Protein AF-A0A2E5D4Y1-F1 (afdb_monomer)

Solvent-accessible surface area (backbone atoms only — not comparable to full-atom values): 7113 Å² total; per-residue (Å²): 136,85,81,78,80,79,83,70,79,59,63,69,58,52,53,52,51,52,53,52,52,51,51,51,52,53,52,48,54,54,52,58,61,66,63,60,63,89,56,76,86,62,50,69,57,60,61,70,43,56,79,75,44,53,74,81,58,60,98,65,74,61,33,66,58,29,33,25,77,43,78,47,80,50,99,93,42,46,30,38,32,23,44,27,79,39,96,87,74,49,72,42,84,45,81,43,78,49,54,77,91,59,61,80,56,91,82,56,73,78,40,74,49,96

Secondary structure (DSSP, 8-state):
----------HHHHHHHHHHHHHHHHHHHHHHHHTS-----SEEP-HHHHHH-TTTTTT--EE--EEEEEEEEETTEEEEEEEEE-TTS-EEEEEEEPPTTTTTS---TT-EE-

Structure (mmCIF, N/CA/C/O backbone):
data_AF-A0A2E5D4Y1-F1
#
_entry.id   AF-A0A2E5D4Y1-F1
#
loop_
_atom_site.group_PDB
_atom_site.id
_atom_site.type_symbol
_atom_site.label_atom_id
_atom_site.label_alt_id
_atom_site.label_comp_id
_atom_site.label_asym_id
_atom_site.label_entity_id
_atom_site.label_seq_id
_atom_site.pdbx_PDB_ins_code
_atom_site.Cartn_x
_atom_site.Cartn_y
_atom_site.Cartn_z
_atom_site.occupancy
_atom_site.B_iso_or_equiv
_atom_site.auth_seq_id
_atom_site.auth_comp_id
_atom_site.auth_asym_id
_atom_site.auth_atom_id
_atom_site.pdbx_PDB_model_num
ATOM 1 N N . MET A 1 1 ? 53.769 22.326 -41.895 1.00 47.44 1 MET A N 1
ATOM 2 C CA . MET A 1 1 ? 52.653 23.118 -41.327 1.00 47.44 1 MET A CA 1
ATOM 3 C C . MET A 1 1 ? 51.434 22.214 -41.185 1.00 47.44 1 MET A C 1
ATOM 5 O O . MET A 1 1 ? 50.731 21.991 -42.160 1.00 47.44 1 MET A O 1
ATOM 9 N N . GLY A 1 2 ? 51.232 21.612 -40.010 1.00 50.62 2 GLY A N 1
ATOM 10 C CA . GLY A 1 2 ? 50.077 20.748 -39.753 1.00 50.62 2 GLY A CA 1
ATOM 11 C C . GLY A 1 2 ? 48.866 21.587 -39.361 1.00 50.62 2 GLY A C 1
ATOM 12 O O . GLY A 1 2 ? 48.830 22.139 -38.265 1.00 50.62 2 GLY A O 1
ATOM 13 N N . ARG A 1 3 ? 47.887 21.713 -40.259 1.00 54.50 3 ARG A N 1
ATOM 14 C CA . ARG A 1 3 ? 46.583 22.305 -39.941 1.00 54.50 3 ARG A CA 1
ATOM 15 C C . ARG A 1 3 ? 45.816 21.315 -39.061 1.00 54.50 3 ARG A C 1
ATOM 17 O O . ARG A 1 3 ? 45.436 20.250 -39.535 1.00 54.50 3 ARG A O 1
ATOM 24 N N . ARG A 1 4 ? 45.611 21.641 -37.780 1.00 58.84 4 ARG A N 1
ATOM 25 C CA . ARG A 1 4 ? 44.690 20.892 -36.913 1.00 58.84 4 ARG A CA 1
ATOM 26 C C . ARG A 1 4 ? 43.272 21.120 -37.433 1.00 58.84 4 ARG A C 1
ATOM 28 O O . ARG A 1 4 ? 42.788 22.247 -37.404 1.00 58.84 4 ARG A O 1
ATOM 35 N N . ALA A 1 5 ? 42.626 20.067 -37.920 1.00 57.16 5 ALA A N 1
ATOM 36 C CA . ALA A 1 5 ? 41.192 20.082 -38.162 1.00 57.16 5 ALA A CA 1
ATOM 37 C C . ALA A 1 5 ? 40.494 20.150 -36.798 1.00 57.16 5 ALA A C 1
ATOM 39 O O . ALA A 1 5 ? 40.506 19.181 -36.042 1.00 57.16 5 ALA A O 1
ATOM 40 N N . SER A 1 6 ? 39.933 21.304 -36.443 1.00 58.31 6 SER A N 1
ATOM 41 C CA . SER A 1 6 ? 38.996 21.389 -35.328 1.00 58.31 6 SER A CA 1
ATOM 42 C C . SER A 1 6 ? 37.669 20.794 -35.794 1.00 58.31 6 SER A C 1
ATOM 44 O O . SER A 1 6 ? 36.870 21.467 -36.445 1.00 58.31 6 SER A O 1
ATOM 46 N N . SER A 1 7 ? 37.436 19.519 -35.500 1.00 60.38 7 SER A N 1
ATOM 47 C CA . SER A 1 7 ? 36.110 18.912 -35.580 1.00 60.38 7 SER A CA 1
ATOM 48 C C . SER A 1 7 ? 35.248 19.490 -34.455 1.00 60.38 7 SER A C 1
ATOM 50 O O . SER A 1 7 ? 35.206 18.955 -33.349 1.00 60.38 7 SER A O 1
ATOM 52 N N . GLY A 1 8 ? 34.631 20.645 -34.712 1.00 63.25 8 GLY A N 1
ATOM 53 C CA . GLY A 1 8 ? 33.660 21.253 -33.811 1.00 63.25 8 GLY A CA 1
ATOM 54 C C . GLY A 1 8 ? 32.407 20.387 -33.744 1.00 63.25 8 GLY A C 1
ATOM 55 O O . GLY A 1 8 ? 31.866 19.982 -34.772 1.00 63.25 8 GLY A O 1
ATOM 56 N N . LEU A 1 9 ? 31.971 20.074 -32.528 1.00 65.25 9 LEU A N 1
ATOM 57 C CA . LEU A 1 9 ? 30.750 19.325 -32.266 1.00 65.25 9 LEU A CA 1
ATOM 58 C C . LEU A 1 9 ? 29.566 20.046 -32.937 1.00 65.25 9 LEU A C 1
ATOM 60 O O . LEU A 1 9 ? 29.354 21.236 -32.706 1.00 65.25 9 LEU A O 1
ATOM 64 N N . ASN A 1 10 ? 28.829 19.351 -33.808 1.00 76.56 10 ASN A N 1
ATOM 65 C CA . ASN A 1 10 ? 27.747 19.955 -34.584 1.00 76.56 10 ASN A CA 1
ATOM 66 C C . ASN A 1 10 ? 26.584 20.329 -33.648 1.00 76.56 10 ASN A C 1
ATOM 68 O O . ASN A 1 10 ? 25.802 19.471 -33.237 1.00 76.56 10 ASN A O 1
ATOM 72 N N . ALA A 1 11 ? 26.487 21.614 -33.303 1.00 74.81 11 ALA A N 1
ATOM 73 C CA . ALA A 1 11 ? 25.480 22.142 -32.384 1.00 74.81 11 ALA A CA 1
ATOM 74 C C . ALA A 1 11 ? 24.045 21.817 -32.832 1.00 74.81 11 ALA A C 1
ATOM 76 O O . ALA A 1 11 ? 23.192 21.514 -32.002 1.00 74.81 11 ALA A O 1
ATOM 77 N N . THR A 1 12 ? 23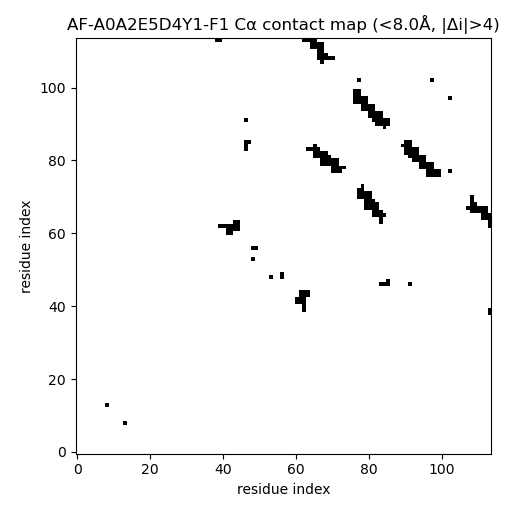.783 21.794 -34.141 1.00 81.25 12 THR A N 1
ATOM 78 C CA . THR A 1 12 ? 22.477 21.418 -34.698 1.00 81.25 12 THR A CA 1
ATOM 79 C C . THR A 1 12 ? 22.150 19.950 -34.427 1.00 81.25 12 THR A C 1
ATOM 81 O O . THR A 1 12 ? 21.015 19.627 -34.084 1.00 81.25 12 THR A O 1
ATOM 84 N N . ALA A 1 13 ? 23.146 19.063 -34.514 1.00 80.38 13 ALA A N 1
ATOM 85 C CA . ALA A 1 13 ? 22.967 17.649 -34.191 1.00 80.38 13 ALA A CA 1
ATOM 86 C C . ALA A 1 13 ? 22.686 17.443 -32.694 1.00 80.38 13 ALA A C 1
ATOM 88 O O . ALA A 1 13 ? 21.800 16.671 -32.339 1.00 80.38 13 ALA A O 1
ATOM 89 N N . LEU A 1 14 ? 23.377 18.178 -31.816 1.00 81.81 14 LEU A N 1
ATOM 90 C CA . LEU A 1 14 ? 23.121 18.140 -30.372 1.00 81.81 14 LEU A CA 1
ATOM 91 C C . LEU A 1 14 ? 21.703 18.593 -30.015 1.00 81.81 14 LEU A C 1
ATOM 93 O O . LEU A 1 14 ? 21.029 17.926 -29.234 1.00 81.81 14 LEU A O 1
ATOM 97 N N . ILE A 1 15 ? 21.244 19.7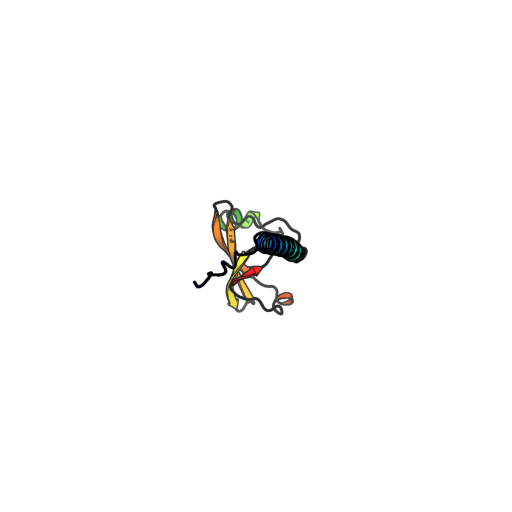01 -30.600 1.00 83.44 15 ILE A N 1
ATOM 98 C CA . ILE A 1 15 ? 19.889 20.219 -30.373 1.00 83.44 15 ILE A CA 1
ATOM 99 C C . ILE A 1 15 ? 18.846 19.213 -30.873 1.00 83.44 15 ILE A C 1
ATOM 101 O O . ILE A 1 15 ? 17.868 18.947 -30.175 1.00 83.44 15 ILE A O 1
ATOM 105 N N . GLY A 1 16 ? 19.080 18.603 -32.040 1.00 86.12 16 GLY A N 1
ATOM 106 C CA . GLY A 1 16 ? 18.212 17.558 -32.581 1.00 86.12 16 GLY A CA 1
ATOM 107 C C . GLY A 1 16 ? 18.098 16.348 -31.650 1.00 86.12 16 GLY A C 1
ATOM 108 O O . GLY A 1 16 ? 16.992 15.901 -31.354 1.00 86.12 16 GLY A O 1
ATOM 109 N N . ILE A 1 17 ? 19.224 15.858 -31.124 1.00 87.38 17 ILE A N 1
ATOM 110 C CA . ILE A 1 17 ? 19.245 14.735 -30.175 1.00 87.38 17 ILE A CA 1
ATOM 111 C C . ILE A 1 17 ? 18.510 15.104 -28.880 1.00 87.38 17 ILE A C 1
ATOM 113 O O . ILE A 1 17 ? 17.676 14.332 -28.410 1.00 87.38 17 ILE A O 1
ATOM 117 N N . ALA A 1 18 ? 18.765 16.291 -28.324 1.00 87.25 18 ALA A N 1
ATOM 118 C CA . ALA A 1 18 ? 18.123 16.743 -27.091 1.00 87.25 18 ALA A CA 1
ATOM 119 C C . ALA A 1 18 ? 16.594 16.839 -27.229 1.00 87.25 18 ALA A C 1
ATOM 121 O O . ALA A 1 18 ? 15.863 16.402 -26.338 1.00 87.25 18 ALA A O 1
ATOM 122 N N . ALA A 1 19 ? 16.103 17.351 -28.361 1.00 91.19 19 ALA A N 1
ATOM 123 C CA . ALA A 1 19 ? 14.672 17.436 -28.637 1.00 91.19 19 ALA A CA 1
ATOM 124 C C . ALA A 1 19 ? 14.016 16.046 -28.706 1.00 91.19 19 ALA A C 1
ATOM 126 O O . ALA A 1 19 ? 12.962 15.833 -28.109 1.00 91.19 19 ALA A O 1
ATOM 127 N N . VAL A 1 20 ? 14.658 15.080 -29.371 1.00 93.00 20 VAL A N 1
ATOM 128 C CA . VAL A 1 20 ? 14.153 13.699 -29.461 1.00 93.00 20 VAL A CA 1
ATOM 129 C C . VAL A 1 20 ? 14.109 13.033 -28.084 1.00 93.00 20 VAL A C 1
ATOM 131 O O . VAL A 1 20 ? 13.108 12.404 -27.741 1.00 93.00 20 VAL A O 1
ATOM 134 N N . VAL A 1 21 ? 15.151 13.208 -27.267 1.00 92.06 21 VAL A N 1
ATOM 135 C CA . VAL A 1 21 ? 15.196 12.663 -25.901 1.00 92.06 21 VAL A CA 1
ATOM 136 C C . VAL A 1 21 ? 14.066 13.234 -25.043 1.00 92.06 21 VAL A C 1
ATOM 138 O O . VAL A 1 21 ? 13.378 12.476 -24.362 1.00 92.06 21 VAL A O 1
ATOM 141 N N . LEU A 1 22 ? 13.811 14.544 -25.111 1.00 91.81 22 LEU A N 1
ATOM 142 C CA . LEU A 1 22 ? 12.713 15.171 -24.370 1.00 91.81 22 LEU A CA 1
ATOM 143 C C . LEU A 1 22 ? 11.342 14.626 -24.781 1.00 91.81 22 LEU A C 1
ATOM 145 O O . LEU A 1 22 ? 10.514 14.343 -23.916 1.00 91.81 22 LEU A O 1
ATOM 149 N N . VAL A 1 23 ? 11.113 14.430 -26.082 1.00 92.31 23 VAL A N 1
ATOM 150 C CA . VAL A 1 23 ? 9.862 13.844 -26.584 1.00 92.31 23 VAL A CA 1
ATOM 151 C C . VAL A 1 23 ? 9.697 12.406 -26.095 1.00 92.31 23 VAL A C 1
ATOM 153 O O . VAL A 1 23 ? 8.610 12.042 -25.655 1.00 92.31 23 VAL A O 1
ATOM 156 N N . LEU A 1 24 ? 10.763 11.600 -26.104 1.00 91.31 24 LEU A N 1
ATOM 157 C CA . LEU A 1 24 ? 10.722 10.227 -25.594 1.00 91.31 24 LEU A CA 1
ATOM 158 C C . LEU A 1 24 ? 10.438 10.174 -24.088 1.00 91.31 24 LEU A C 1
ATOM 160 O O . LEU A 1 24 ? 9.640 9.345 -23.656 1.00 91.31 24 LEU A O 1
ATOM 164 N N . ILE A 1 25 ? 11.023 11.074 -23.293 1.00 89.25 25 ILE A N 1
ATOM 165 C CA . ILE A 1 25 ? 10.749 11.167 -21.850 1.00 89.25 25 ILE A CA 1
ATOM 166 C C . ILE A 1 25 ? 9.293 11.584 -21.607 1.00 89.25 25 ILE A C 1
ATOM 168 O O . ILE A 1 25 ? 8.600 10.974 -20.791 1.00 89.25 25 ILE A O 1
ATOM 172 N N . ALA A 1 26 ? 8.793 12.594 -22.321 1.00 87.75 26 ALA A N 1
ATOM 173 C CA . ALA A 1 26 ? 7.411 13.054 -22.183 1.00 87.75 26 ALA A CA 1
ATOM 174 C C . ALA A 1 26 ? 6.399 11.974 -22.609 1.00 87.75 26 ALA A C 1
ATOM 176 O O . ALA A 1 26 ? 5.438 11.699 -21.894 1.00 87.75 26 ALA A O 1
ATOM 177 N N . ALA A 1 27 ? 6.639 11.308 -23.740 1.00 84.19 27 ALA A N 1
ATOM 178 C CA . ALA A 1 27 ? 5.796 10.213 -24.210 1.00 84.19 27 ALA A CA 1
ATOM 179 C C . ALA A 1 27 ? 5.849 9.006 -23.260 1.00 84.19 27 ALA A C 1
ATOM 181 O O . ALA A 1 27 ? 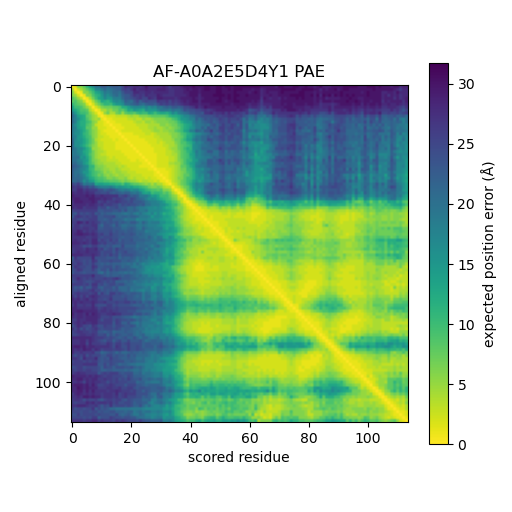4.807 8.452 -22.911 1.00 84.19 27 ALA A O 1
ATOM 182 N N . GLY A 1 28 ? 7.042 8.635 -22.788 1.00 80.75 28 GLY A N 1
ATOM 183 C CA . GLY A 1 28 ? 7.234 7.548 -21.831 1.00 80.75 28 GLY A CA 1
ATOM 184 C C . GLY A 1 28 ? 6.537 7.817 -20.498 1.00 80.75 28 GLY A C 1
ATOM 185 O O . GLY A 1 28 ? 5.819 6.959 -19.996 1.00 80.75 28 GLY A O 1
ATOM 186 N N . THR A 1 29 ? 6.664 9.027 -19.949 1.00 78.75 29 THR A N 1
ATOM 187 C CA . THR A 1 29 ? 5.989 9.408 -18.695 1.00 78.75 29 THR A CA 1
ATOM 188 C C . THR A 1 29 ? 4.467 9.438 -18.828 1.00 78.75 29 THR A C 1
ATOM 190 O O . THR A 1 29 ? 3.773 8.989 -17.916 1.00 78.75 29 THR A O 1
ATOM 193 N N . LEU A 1 30 ? 3.927 9.907 -19.958 1.00 77.19 30 LEU A N 1
ATOM 194 C CA . LEU A 1 30 ? 2.486 9.867 -20.228 1.00 77.19 30 LEU A CA 1
ATOM 195 C C . LEU A 1 30 ? 1.960 8.433 -20.364 1.00 77.19 30 LEU A C 1
ATOM 197 O O . LEU A 1 30 ? 0.907 8.118 -19.811 1.00 77.19 30 LEU A O 1
ATOM 201 N N . LEU A 1 31 ? 2.697 7.554 -21.048 1.00 76.31 31 LEU A N 1
ATOM 202 C CA . LEU A 1 31 ? 2.337 6.139 -21.178 1.00 76.31 31 LEU A CA 1
ATOM 203 C C . LEU A 1 31 ? 2.399 5.402 -19.834 1.00 76.31 31 LEU A C 1
ATOM 205 O O . LEU A 1 31 ? 1.462 4.681 -19.501 1.00 76.31 31 LEU A O 1
ATOM 209 N N . LEU A 1 32 ? 3.438 5.636 -19.027 1.00 71.19 32 LEU A N 1
ATOM 210 C CA . LEU A 1 32 ? 3.573 5.043 -17.691 1.00 71.19 32 LEU A CA 1
ATOM 211 C C . LEU A 1 32 ? 2.459 5.499 -16.739 1.00 71.19 32 LEU A C 1
ATOM 213 O O . LEU A 1 32 ? 1.935 4.691 -15.980 1.00 71.19 32 LEU A O 1
ATOM 217 N N . LYS A 1 33 ? 2.036 6.768 -16.811 1.00 62.06 33 LYS A N 1
ATOM 218 C CA . LYS A 1 33 ? 0.888 7.263 -16.031 1.00 62.06 33 LYS A CA 1
ATOM 219 C C . LYS A 1 33 ? -0.433 6.615 -16.447 1.00 62.06 33 LYS A C 1
ATOM 221 O O . LYS A 1 33 ? -1.283 6.393 -15.593 1.00 62.06 33 LYS A O 1
ATOM 226 N N . LYS A 1 34 ? -0.599 6.298 -17.734 1.00 57.50 34 LYS A N 1
ATOM 227 C CA . LYS A 1 34 ? -1.807 5.655 -18.274 1.00 57.50 34 LYS A CA 1
ATOM 228 C C . LYS A 1 34 ? -1.915 4.168 -17.902 1.00 57.50 34 LYS A C 1
ATOM 230 O O . LYS A 1 34 ? -2.999 3.608 -17.981 1.00 57.50 34 LYS A O 1
ATOM 235 N N . GLY A 1 35 ? -0.802 3.546 -17.504 1.00 48.06 35 GLY A N 1
ATOM 236 C CA . GLY A 1 35 ? -0.735 2.160 -17.035 1.00 48.06 35 GLY A CA 1
ATOM 237 C C . GLY A 1 35 ? -1.111 1.957 -15.564 1.00 48.06 35 GLY A C 1
ATOM 238 O O . GLY A 1 35 ? -1.151 0.810 -15.127 1.00 48.06 35 GLY A O 1
ATOM 239 N N . LYS A 1 36 ? -1.405 3.023 -14.799 1.00 51.97 36 LYS A N 1
ATOM 240 C CA . LYS A 1 36 ? -2.100 2.867 -13.517 1.00 51.97 36 LYS A CA 1
ATOM 241 C C . LYS A 1 36 ? -3.509 2.369 -13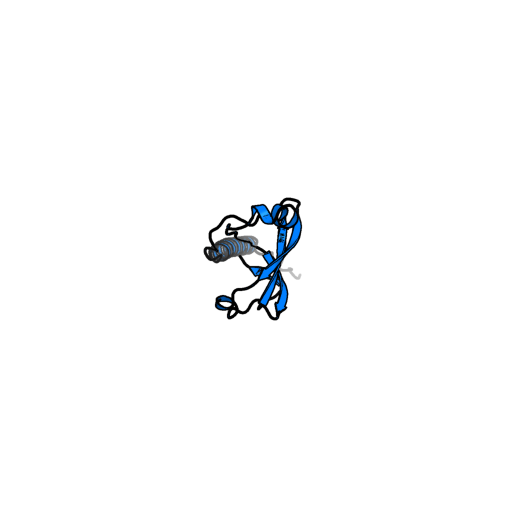.839 1.00 51.97 36 LYS A C 1
ATOM 243 O O . LYS A 1 36 ? -4.352 3.150 -14.273 1.00 51.97 36 LYS A O 1
ATOM 248 N N . THR A 1 37 ? -3.711 1.058 -13.721 1.00 53.44 37 THR A N 1
ATOM 249 C CA . THR A 1 37 ? -5.024 0.411 -13.776 1.00 53.44 37 THR A CA 1
ATOM 250 C C . THR A 1 37 ? -5.995 1.204 -12.916 1.00 53.44 37 THR A C 1
ATOM 252 O O . THR A 1 37 ? -5.595 1.671 -11.849 1.00 53.44 37 THR A O 1
ATOM 255 N N . GLU A 1 38 ? -7.232 1.388 -13.385 1.00 53.88 38 GLU A N 1
ATOM 256 C CA . GLU A 1 38 ? -8.326 1.913 -12.564 1.00 53.88 38 GLU A CA 1
ATOM 257 C C . GLU A 1 38 ? -8.341 1.104 -11.260 1.00 53.88 38 GLU A C 1
ATOM 259 O O . GLU A 1 38 ? -8.689 -0.075 -11.258 1.00 53.88 38 GLU A O 1
ATOM 264 N N . GLY A 1 39 ? -7.786 1.690 -10.196 1.00 57.56 39 GLY A N 1
ATOM 265 C CA . GLY A 1 39 ? -7.612 1.019 -8.916 1.00 57.56 39 GLY A CA 1
ATOM 266 C C . GLY A 1 39 ? -8.964 0.759 -8.271 1.00 57.56 39 GLY A C 1
ATOM 267 O O . GLY A 1 39 ? -10.002 1.217 -8.758 1.00 57.56 39 GLY A O 1
ATOM 268 N N . PHE A 1 40 ? -8.958 0.047 -7.148 1.00 65.31 40 PHE A N 1
ATOM 269 C CA . PHE A 1 40 ? -10.157 -0.096 -6.333 1.00 65.31 40 PHE A CA 1
ATOM 270 C C . PHE A 1 40 ? -10.765 1.290 -6.062 1.00 65.31 40 PHE A C 1
ATOM 272 O O . PHE A 1 40 ? -10.084 2.219 -5.626 1.00 65.31 40 PHE A O 1
ATOM 279 N N . THR A 1 41 ? -12.048 1.461 -6.378 1.00 70.31 41 THR A N 1
ATOM 280 C CA . THR A 1 41 ? -12.763 2.720 -6.153 1.00 70.31 41 THR A CA 1
ATOM 281 C C . THR A 1 41 ? -13.329 2.726 -4.739 1.00 70.31 41 THR A C 1
ATOM 283 O O . THR A 1 41 ? -14.129 1.856 -4.404 1.00 70.31 41 THR A O 1
ATOM 286 N N . GLY A 1 42 ? -12.954 3.704 -3.914 1.00 77.62 42 GLY A N 1
ATOM 287 C CA . GLY A 1 42 ? -13.437 3.813 -2.536 1.00 77.62 42 GLY A CA 1
ATOM 288 C C . GLY A 1 42 ? -12.876 5.029 -1.803 1.00 77.62 42 GLY A C 1
ATOM 289 O O . GLY A 1 42 ? -12.055 5.772 -2.346 1.00 77.62 42 GLY A O 1
ATOM 290 N N . GLN A 1 43 ? -13.353 5.257 -0.577 1.00 87.31 43 GLN A N 1
ATOM 291 C CA . GLN A 1 43 ? -12.832 6.322 0.278 1.00 87.31 43 GLN A CA 1
ATOM 292 C C . GLN A 1 43 ? -11.427 5.935 0.772 1.00 87.31 43 GLN A C 1
ATOM 294 O O . GLN A 1 43 ? -11.267 4.825 1.274 1.00 87.31 43 GLN A O 1
ATOM 299 N N . PRO A 1 44 ? -10.416 6.819 0.695 1.00 87.38 44 PRO A N 1
ATOM 300 C CA . PRO A 1 44 ? -9.098 6.526 1.248 1.00 87.38 44 PRO A CA 1
ATOM 301 C C . PRO A 1 44 ? -9.172 6.228 2.747 1.00 87.38 44 PRO A C 1
ATOM 303 O O . PRO A 1 44 ? -9.916 6.893 3.473 1.00 87.38 44 PRO A O 1
ATOM 306 N N . LEU A 1 45 ? -8.387 5.257 3.210 1.00 88.44 45 LEU A N 1
ATOM 307 C CA . LEU A 1 45 ? -8.292 4.890 4.618 1.00 88.44 45 LEU A CA 1
ATOM 308 C C . LEU A 1 45 ? -7.803 6.093 5.447 1.00 88.44 45 LEU A C 1
ATOM 310 O O . LEU A 1 45 ? -6.685 6.565 5.227 1.00 88.44 45 LEU A O 1
ATOM 314 N N . PRO A 1 46 ? -8.585 6.591 6.423 1.00 89.19 46 PRO A N 1
ATOM 315 C CA . PRO A 1 46 ? -8.106 7.600 7.357 1.00 89.19 46 PRO A CA 1
ATOM 316 C C . PRO A 1 46 ? -7.154 6.940 8.366 1.00 89.19 46 PRO A C 1
ATOM 318 O O . PRO A 1 46 ? -7.565 6.457 9.422 1.00 89.19 46 PRO A O 1
ATOM 321 N N . VAL A 1 47 ? -5.865 6.897 8.020 1.00 88.62 47 VAL A N 1
ATOM 322 C CA . VAL A 1 47 ? -4.812 6.240 8.816 1.00 88.62 47 VAL A CA 1
ATOM 323 C C . VAL A 1 47 ? -4.789 6.763 10.256 1.00 88.62 47 VAL A C 1
ATOM 325 O O . VAL A 1 47 ? -4.790 5.975 11.196 1.00 88.62 47 VAL A O 1
ATOM 328 N N . GLU A 1 48 ? -4.901 8.080 10.440 1.00 85.75 48 GLU A N 1
ATOM 329 C CA . GLU A 1 48 ? -4.974 8.727 11.760 1.00 85.75 48 GLU A CA 1
ATOM 330 C C . GLU A 1 48 ? -6.125 8.182 12.626 1.00 85.75 48 GLU A C 1
ATOM 332 O O . GLU A 1 48 ? -5.962 7.928 13.821 1.00 85.75 48 GLU A O 1
ATOM 337 N N . GLU A 1 49 ? -7.306 7.974 12.039 1.00 85.88 49 GLU A N 1
ATOM 338 C CA . GLU A 1 49 ? -8.461 7.452 12.776 1.00 85.88 49 GLU A CA 1
ATOM 339 C C . GLU A 1 49 ? -8.334 5.958 13.074 1.00 85.88 49 GLU A C 1
ATOM 341 O O . GLU A 1 49 ? -8.921 5.481 14.045 1.00 85.88 49 GLU A O 1
ATOM 346 N N . THR A 1 50 ? -7.517 5.231 12.307 1.00 85.06 50 THR A N 1
ATOM 347 C CA . THR A 1 50 ? -7.284 3.794 12.520 1.00 85.06 50 THR A CA 1
ATOM 348 C C . THR A 1 50 ? -6.670 3.544 13.892 1.00 85.06 50 THR A C 1
ATOM 350 O O . THR A 1 50 ? -7.063 2.604 14.583 1.00 85.06 50 THR A O 1
ATOM 353 N N . PHE A 1 51 ? -5.767 4.424 14.326 1.00 84.06 51 PHE A N 1
ATOM 354 C CA . PHE A 1 51 ? -5.093 4.308 15.619 1.00 84.06 51 PHE A CA 1
ATOM 355 C C . PHE A 1 51 ? -5.815 5.057 16.745 1.00 84.06 51 PHE A C 1
ATOM 357 O O . PHE A 1 51 ? -5.771 4.618 17.893 1.00 84.06 51 PHE A O 1
ATOM 364 N N . ASN A 1 52 ? -6.533 6.139 16.426 1.00 86.69 52 ASN A N 1
ATOM 365 C CA . ASN A 1 52 ? -7.213 6.962 17.429 1.00 86.69 52 ASN A CA 1
ATOM 366 C C . ASN A 1 52 ? -8.649 6.504 17.743 1.00 86.69 52 ASN A C 1
ATOM 368 O O . ASN A 1 52 ? -9.101 6.626 18.881 1.00 86.69 52 ASN A O 1
ATOM 372 N N . ASN A 1 53 ? -9.394 5.993 16.756 1.00 86.94 53 ASN A N 1
ATOM 373 C CA . ASN A 1 53 ? -10.794 5.593 16.914 1.00 86.94 53 ASN A CA 1
ATOM 374 C C . ASN A 1 53 ? -11.245 4.527 15.895 1.00 86.94 53 ASN A C 1
ATOM 376 O O . ASN A 1 53 ? -12.193 4.716 15.128 1.00 86.94 53 ASN A O 1
ATOM 380 N N . ALA A 1 54 ? -10.639 3.340 15.960 1.00 84.38 54 ALA A N 1
ATOM 381 C CA . ALA A 1 54 ? -10.977 2.212 15.086 1.00 84.38 54 ALA A CA 1
ATOM 382 C C . ALA A 1 54 ? -12.465 1.791 15.121 1.00 84.38 54 ALA A C 1
ATOM 384 O O . ALA A 1 54 ? -12.955 1.128 14.206 1.00 84.38 54 ALA A O 1
ATOM 385 N N . THR A 1 55 ? -13.214 2.145 16.174 1.00 87.25 55 THR A N 1
ATOM 386 C CA . THR A 1 55 ? -14.641 1.794 16.277 1.00 87.25 55 THR A CA 1
ATOM 387 C C . THR A 1 55 ? -15.498 2.598 15.301 1.00 87.25 55 THR A C 1
ATOM 389 O O . THR A 1 55 ? -16.440 2.037 14.741 1.00 87.25 55 THR A O 1
ATOM 392 N N . ALA A 1 56 ? -15.160 3.869 15.058 1.00 84.50 56 ALA A N 1
ATOM 393 C CA . ALA A 1 56 ? -15.866 4.725 14.101 1.00 84.50 56 ALA A CA 1
ATOM 394 C C . ALA A 1 56 ? -15.700 4.253 12.646 1.00 84.50 56 ALA A C 1
ATOM 396 O O . ALA A 1 56 ? -16.555 4.515 11.806 1.00 84.50 56 ALA A O 1
ATOM 397 N N . MET A 1 57 ? -14.639 3.494 12.371 1.00 88.19 57 MET A N 1
ATOM 398 C CA . MET A 1 57 ? -14.314 2.976 11.041 1.00 88.19 57 MET A CA 1
ATOM 399 C C . MET A 1 57 ? -15.024 1.660 10.697 1.00 88.19 57 MET A C 1
ATOM 401 O O . MET A 1 57 ? -14.877 1.133 9.595 1.00 88.19 57 MET A O 1
ATOM 405 N N . ARG A 1 58 ? -15.781 1.078 11.634 1.00 86.88 58 ARG A N 1
ATOM 406 C CA . ARG A 1 58 ? -16.462 -0.204 11.416 1.00 86.88 58 ARG A CA 1
ATOM 407 C C . ARG A 1 58 ? -17.564 -0.076 10.367 1.00 86.88 58 ARG A C 1
ATOM 409 O O . ARG A 1 58 ? -18.291 0.908 10.346 1.00 86.88 58 ARG A O 1
ATOM 416 N N . ARG A 1 59 ? -17.769 -1.157 9.603 1.00 87.19 59 ARG A N 1
ATOM 417 C CA . ARG A 1 59 ? -18.814 -1.287 8.563 1.00 87.19 59 ARG A CA 1
ATOM 418 C C . ARG A 1 59 ? -18.664 -0.316 7.385 1.00 87.19 59 ARG A C 1
ATOM 420 O O . ARG A 1 59 ? -19.625 -0.122 6.650 1.00 87.19 59 ARG A O 1
ATOM 427 N N . ASN A 1 60 ? -17.472 0.241 7.205 1.00 88.44 60 ASN A N 1
ATOM 428 C CA . ASN A 1 60 ? -17.103 1.016 6.030 1.00 88.44 60 ASN A CA 1
ATOM 429 C C . ASN A 1 60 ? -16.058 0.248 5.216 1.00 88.44 60 ASN A C 1
ATOM 431 O O . ASN A 1 60 ? -15.357 -0.618 5.746 1.00 88.44 60 ASN A O 1
ATOM 435 N N . GLU A 1 61 ? -15.954 0.591 3.938 1.00 87.38 61 GLU A N 1
ATOM 436 C CA . GLU A 1 61 ? -14.925 0.094 3.031 1.00 87.38 61 GLU A CA 1
ATOM 437 C C . GLU A 1 61 ? -13.979 1.238 2.688 1.00 87.38 61 GLU A C 1
ATOM 439 O O . GLU A 1 61 ? -14.418 2.356 2.403 1.00 87.38 61 GLU A O 1
ATOM 444 N N . TYR A 1 62 ? -12.681 0.950 2.728 1.00 89.12 62 TYR A N 1
ATOM 445 C CA . TYR A 1 62 ? -11.645 1.930 2.450 1.00 89.12 62 TYR A CA 1
ATOM 446 C C . TYR A 1 62 ? -10.629 1.376 1.464 1.00 89.12 62 TYR A C 1
ATOM 448 O O . TYR A 1 62 ? -10.335 0.181 1.460 1.00 89.12 62 TYR A O 1
ATOM 456 N N . THR A 1 63 ? -10.061 2.269 0.666 1.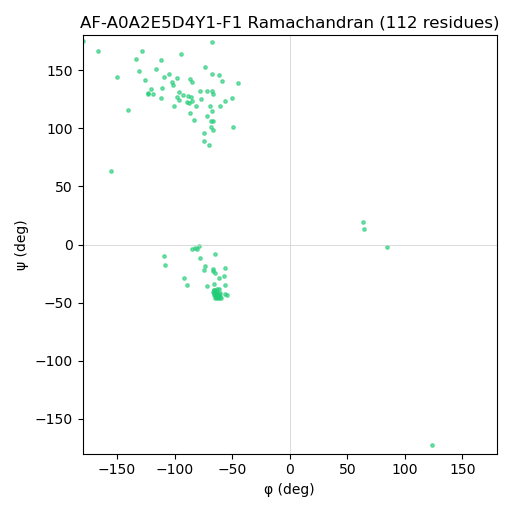00 89.38 63 THR A N 1
ATOM 457 C CA . THR A 1 63 ? -8.919 1.987 -0.200 1.00 89.38 63 THR A CA 1
ATOM 458 C C . THR A 1 63 ? -7.644 2.449 0.483 1.00 89.38 63 THR A C 1
ATOM 460 O O . THR A 1 63 ? -7.619 3.457 1.192 1.00 89.38 63 THR A O 1
ATOM 463 N N . VAL A 1 64 ? -6.570 1.693 0.306 1.00 87.38 64 VAL A N 1
ATOM 464 C CA . VAL A 1 64 ? -5.293 1.976 0.952 1.00 87.38 64 VAL A CA 1
ATOM 465 C C . VAL A 1 64 ? -4.176 1.696 -0.033 1.00 87.38 64 VAL A C 1
ATOM 467 O O . VAL A 1 64 ? -3.973 0.565 -0.458 1.00 87.38 64 VAL A O 1
ATOM 470 N N . GLU A 1 65 ? -3.464 2.758 -0.394 1.00 86.94 65 GLU A N 1
ATOM 471 C CA . GLU A 1 65 ? -2.272 2.681 -1.229 1.00 86.94 65 GLU A CA 1
ATOM 472 C C . GLU A 1 65 ? -1.048 2.711 -0.315 1.00 86.94 65 GLU A C 1
ATOM 474 O O . GLU A 1 65 ? -0.914 3.590 0.539 1.00 86.94 65 GLU A O 1
ATOM 479 N N . GLY A 1 66 ? -0.157 1.737 -0.469 1.00 88.38 66 GLY A N 1
ATOM 480 C CA . GLY A 1 66 ? 1.010 1.622 0.396 1.00 88.38 66 GLY A CA 1
ATOM 481 C C . GLY A 1 66 ? 2.061 0.666 -0.141 1.00 88.38 66 GLY A C 1
ATOM 482 O O . GLY A 1 66 ? 1.821 -0.103 -1.075 1.00 88.38 66 GLY A O 1
ATOM 483 N N . LYS A 1 67 ? 3.254 0.720 0.451 1.00 89.38 67 LYS A N 1
ATOM 484 C CA . LYS A 1 67 ? 4.387 -0.133 0.077 1.00 89.38 67 LYS A CA 1
ATOM 485 C C . LYS A 1 67 ? 4.465 -1.347 0.998 1.00 89.38 67 LYS A C 1
ATOM 487 O O . LYS A 1 67 ? 4.585 -1.183 2.212 1.00 89.38 67 LYS A O 1
ATOM 492 N N . ILE A 1 68 ? 4.452 -2.562 0.445 1.00 89.56 68 ILE A N 1
ATOM 493 C CA . ILE A 1 68 ? 4.634 -3.777 1.254 1.00 89.56 68 ILE A CA 1
ATOM 494 C C . ILE A 1 68 ? 6.074 -3.829 1.760 1.00 89.56 68 ILE A C 1
ATOM 496 O O . ILE A 1 68 ? 7.011 -3.942 0.972 1.00 89.56 68 ILE A O 1
ATOM 500 N N . PHE A 1 69 ? 6.257 -3.827 3.080 1.00 91.75 69 PHE A N 1
ATOM 501 C CA . PHE A 1 69 ? 7.572 -4.047 3.697 1.00 91.75 69 PHE A CA 1
ATOM 502 C C . PHE A 1 69 ? 7.682 -5.418 4.375 1.00 91.75 69 PHE A C 1
ATOM 504 O O . PHE A 1 69 ? 8.783 -5.913 4.632 1.00 91.75 69 PHE A O 1
ATOM 511 N N . ARG A 1 70 ? 6.546 -6.067 4.657 1.00 90.62 70 ARG A N 1
ATOM 512 C CA . ARG A 1 70 ? 6.504 -7.403 5.257 1.00 90.62 70 ARG A CA 1
ATOM 513 C C . ARG A 1 70 ? 5.260 -8.171 4.822 1.00 90.62 70 ARG A C 1
ATOM 515 O O . ARG A 1 70 ? 4.182 -7.604 4.706 1.00 90.62 70 ARG A O 1
ATOM 522 N N . ILE A 1 71 ? 5.427 -9.477 4.642 1.00 89.56 71 ILE A N 1
ATOM 523 C CA . ILE A 1 71 ? 4.348 -10.444 4.419 1.00 89.56 71 ILE A CA 1
ATOM 524 C C . ILE A 1 71 ? 4.412 -11.445 5.571 1.00 89.56 71 ILE A C 1
ATOM 526 O O . ILE A 1 71 ? 5.495 -11.955 5.873 1.00 89.56 71 ILE A O 1
ATOM 530 N N . GLU A 1 72 ? 3.283 -11.700 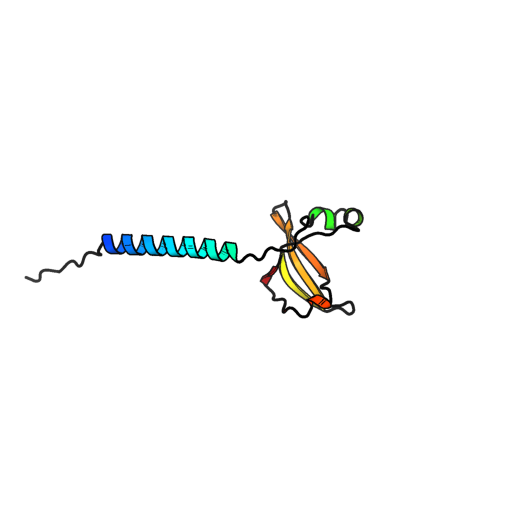6.224 1.00 88.50 72 GLU A N 1
ATOM 531 C CA . GLU A 1 72 ? 3.161 -12.623 7.352 1.00 88.50 72 GLU A CA 1
ATOM 532 C C . GLU A 1 72 ? 2.115 -13.698 7.042 1.00 88.50 72 GLU A C 1
ATOM 534 O O . GLU A 1 72 ? 0.992 -13.392 6.652 1.00 88.50 72 GLU A O 1
ATOM 539 N N . SER A 1 73 ? 2.460 -14.970 7.246 1.00 85.00 73 SER A N 1
ATOM 540 C CA . SER A 1 73 ? 1.477 -16.058 7.298 1.00 85.00 73 SER A CA 1
ATOM 541 C C . SER A 1 73 ? 1.116 -16.339 8.748 1.00 85.00 73 SER A C 1
ATOM 543 O O . SER A 1 73 ? 2.001 -16.481 9.590 1.00 85.00 73 SER A O 1
ATOM 545 N N . ARG A 1 74 ? -0.182 -16.415 9.038 1.00 81.38 74 ARG A N 1
ATOM 546 C CA . ARG A 1 74 ? -0.733 -16.782 10.347 1.00 81.38 74 ARG A CA 1
ATOM 547 C C . ARG A 1 74 ? -1.762 -17.895 10.161 1.00 81.38 74 ARG A C 1
ATOM 549 O O . ARG A 1 74 ? -2.254 -18.094 9.055 1.00 81.38 74 ARG A O 1
ATOM 556 N N . ASP A 1 75 ? -2.163 -18.548 11.248 1.00 81.12 75 ASP A N 1
ATOM 557 C CA . ASP A 1 75 ? -3.203 -19.594 11.211 1.00 81.12 75 ASP A CA 1
ATOM 558 C C . ASP A 1 75 ? -4.527 -19.090 10.616 1.00 81.12 75 ASP A C 1
ATOM 560 O O . ASP A 1 75 ? -5.296 -19.843 10.031 1.00 81.12 75 ASP A O 1
ATOM 564 N N . SER A 1 76 ? -4.789 -17.787 10.739 1.00 79.19 76 SER A N 1
ATOM 565 C CA . SER A 1 76 ? -5.969 -17.139 10.176 1.00 79.19 76 SER A CA 1
ATOM 566 C C . SER A 1 76 ? -5.867 -16.812 8.680 1.00 79.19 76 SER A C 1
ATOM 568 O O . SER A 1 76 ? -6.825 -16.251 8.155 1.00 79.19 76 SER A O 1
ATOM 570 N N . GLY A 1 77 ? -4.725 -17.046 8.027 1.00 82.50 77 GLY A N 1
ATOM 571 C CA . GLY A 1 77 ? -4.453 -16.688 6.630 1.00 82.50 77 GLY A CA 1
ATOM 572 C C . GLY A 1 77 ? -3.211 -15.806 6.445 1.00 82.50 77 GLY A C 1
ATOM 573 O O . GLY A 1 77 ? -2.452 -15.547 7.385 1.00 82.50 77 GLY A O 1
ATOM 574 N N . VAL A 1 78 ? -3.013 -15.320 5.218 1.00 87.69 78 VAL A N 1
ATOM 575 C CA . VAL A 1 78 ? -1.910 -14.415 4.857 1.00 87.69 78 VAL A CA 1
ATOM 576 C C . VAL A 1 78 ? -2.295 -12.969 5.165 1.00 87.69 78 VAL A C 1
ATOM 578 O O . VAL A 1 78 ? -3.425 -12.544 4.937 1.00 87.69 78 VAL A O 1
ATOM 581 N N . GLY A 1 79 ? -1.351 -12.194 5.682 1.00 90.31 79 GLY A N 1
ATOM 582 C CA . GLY A 1 79 ? -1.479 -10.752 5.816 1.00 90.31 79 GLY A CA 1
ATOM 583 C C . GLY A 1 79 ? -0.235 -10.022 5.335 1.00 90.31 79 GLY A C 1
ATOM 584 O O . GLY A 1 79 ? 0.855 -10.591 5.239 1.00 90.31 79 GLY A O 1
ATOM 585 N N . VAL A 1 80 ? -0.406 -8.745 5.031 1.00 91.12 80 VAL A N 1
ATOM 586 C CA . VAL A 1 80 ? 0.658 -7.858 4.565 1.00 91.12 80 VAL A CA 1
ATOM 587 C C . VAL A 1 80 ? 0.734 -6.625 5.446 1.00 91.12 80 VAL A C 1
ATOM 589 O O . VAL A 1 80 ? -0.287 -6.096 5.879 1.00 91.12 80 VAL A O 1
ATOM 592 N N . CYS A 1 81 ? 1.955 -6.173 5.713 1.00 91.19 81 CYS A N 1
ATOM 593 C CA . CYS A 1 81 ? 2.210 -4.901 6.366 1.00 91.19 81 CYS A CA 1
ATOM 594 C C . CY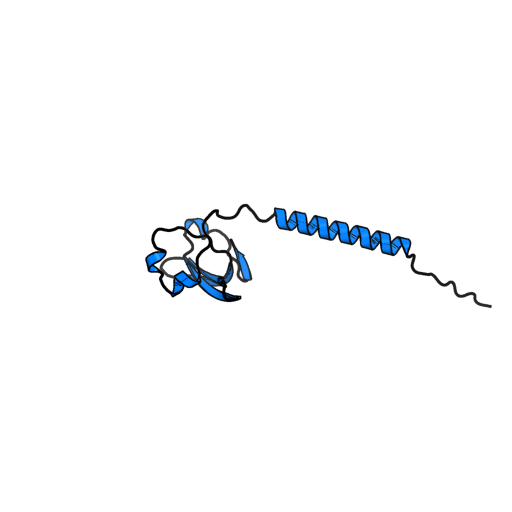S A 1 81 ? 2.597 -3.877 5.298 1.00 91.19 81 CYS A C 1
ATOM 596 O O . CYS A 1 81 ? 3.604 -4.049 4.599 1.00 91.19 81 CYS A O 1
ATOM 598 N N . LEU A 1 82 ? 1.796 -2.823 5.195 1.00 92.31 82 LEU A N 1
ATOM 599 C CA . LEU A 1 82 ? 2.002 -1.694 4.301 1.00 92.31 82 LEU A CA 1
ATOM 600 C C . LEU A 1 82 ? 2.577 -0.514 5.081 1.00 92.31 82 LEU A C 1
ATOM 602 O O . LEU A 1 82 ? 2.092 -0.215 6.169 1.00 92.31 82 LEU A O 1
ATOM 606 N N . MET A 1 83 ? 3.565 0.167 4.505 1.00 92.00 83 MET A N 1
ATOM 607 C CA . MET A 1 83 ? 3.869 1.552 4.864 1.00 92.00 83 MET A CA 1
ATOM 608 C C . MET A 1 83 ? 2.897 2.450 4.100 1.00 92.00 83 MET A C 1
ATOM 610 O O . MET A 1 83 ? 2.862 2.404 2.865 1.00 92.00 83 MET A O 1
ATOM 614 N N . VAL A 1 84 ? 2.089 3.215 4.829 1.00 89.81 84 VAL A N 1
ATOM 615 C CA . VAL A 1 84 ? 1.037 4.082 4.286 1.00 89.81 84 VAL A CA 1
ATOM 616 C C . VAL A 1 84 ? 1.320 5.517 4.710 1.00 89.81 84 VAL A C 1
ATOM 618 O O . VAL A 1 84 ? 1.611 5.773 5.875 1.00 89.81 84 VAL A O 1
ATOM 621 N N . GLY A 1 85 ? 1.230 6.466 3.780 1.00 84.94 85 GLY A N 1
ATOM 622 C CA . GLY A 1 85 ? 1.418 7.879 4.105 1.00 84.94 85 GLY A CA 1
ATOM 623 C C . GLY A 1 85 ? 0.290 8.421 4.989 1.00 84.94 85 GLY A C 1
ATOM 624 O O . GLY A 1 85 ? -0.887 8.234 4.677 1.00 84.94 85 GLY A O 1
ATOM 625 N N . SER A 1 86 ? 0.646 9.128 6.062 1.00 79.12 86 SER A N 1
ATOM 626 C CA . SER A 1 86 ? -0.284 9.931 6.869 1.00 79.12 86 SER A CA 1
ATOM 627 C C . SER A 1 86 ? -0.291 11.399 6.419 1.00 79.12 86 SER A C 1
ATOM 629 O O . SER A 1 86 ? 0.625 11.851 5.722 1.00 79.12 86 SER A O 1
ATOM 631 N N . LYS A 1 87 ? -1.303 12.189 6.819 1.00 73.94 87 LYS A N 1
ATOM 632 C CA . LYS A 1 87 ? -1.317 13.631 6.499 1.00 73.94 87 LYS A CA 1
ATOM 633 C C . LYS A 1 87 ? -0.213 14.406 7.211 1.00 73.94 87 LYS A C 1
ATOM 635 O O . LYS A 1 87 ? 0.137 15.495 6.763 1.00 73.94 87 LYS A O 1
ATOM 640 N N . GLU A 1 88 ? 0.328 13.860 8.295 1.00 72.38 88 GLU A N 1
ATOM 641 C CA . GLU A 1 88 ? 1.413 14.467 9.070 1.00 72.38 88 GLU A CA 1
ATOM 642 C C . GLU A 1 88 ? 2.788 14.259 8.411 1.00 72.38 88 GLU A C 1
ATOM 644 O O . GLU A 1 88 ? 3.792 14.795 8.873 1.00 72.38 88 GLU A O 1
ATOM 649 N N . GLY A 1 89 ? 2.834 13.549 7.277 1.00 70.50 89 GLY A N 1
ATOM 650 C CA . GLY A 1 89 ? 4.054 13.302 6.509 1.00 70.50 89 GLY A CA 1
ATOM 651 C C . GLY A 1 89 ? 4.869 12.112 7.016 1.00 70.50 89 GLY A C 1
ATOM 652 O O . GLY A 1 89 ? 5.879 11.771 6.403 1.00 70.50 89 GLY A O 1
ATOM 653 N N . GLU A 1 90 ? 4.423 11.466 8.091 1.00 79.50 90 GLU A N 1
ATOM 654 C CA . GLU A 1 90 ? 4.999 10.226 8.605 1.00 79.50 90 GLU A CA 1
ATOM 655 C C . GLU A 1 90 ? 4.362 9.015 7.908 1.00 79.50 90 GLU A C 1
ATOM 657 O O . GLU A 1 90 ? 3.165 9.018 7.596 1.00 79.50 90 GLU A O 1
ATOM 662 N N . GLU A 1 91 ? 5.161 7.985 7.625 1.00 86.44 91 GLU A N 1
ATOM 663 C CA . GLU A 1 91 ? 4.644 6.711 7.124 1.00 86.44 91 GLU A CA 1
ATOM 664 C C . GLU A 1 91 ? 4.280 5.804 8.298 1.00 86.44 91 GLU A C 1
ATOM 666 O O . GLU A 1 91 ? 5.109 5.529 9.164 1.00 86.44 91 GLU A O 1
ATOM 671 N N . GLU A 1 92 ? 3.057 5.288 8.281 1.00 90.56 92 GLU A N 1
ATOM 672 C CA . GLU A 1 92 ? 2.519 4.425 9.325 1.00 90.56 92 GLU A CA 1
ATOM 673 C C . GLU A 1 92 ? 2.380 2.985 8.840 1.00 90.56 92 GLU A C 1
ATOM 675 O O . GLU A 1 92 ? 2.044 2.715 7.681 1.00 90.56 92 GLU A O 1
ATOM 680 N N . ALA A 1 93 ? 2.626 2.042 9.748 1.00 90.62 93 ALA A N 1
ATOM 681 C CA . ALA A 1 93 ? 2.547 0.620 9.447 1.00 90.62 93 ALA A CA 1
ATOM 682 C C . ALA A 1 93 ? 1.115 0.101 9.633 1.00 90.62 93 ALA A C 1
ATOM 684 O O . ALA A 1 93 ? 0.616 -0.009 10.753 1.00 90.62 93 ALA A O 1
ATOM 685 N N . VAL A 1 94 ? 0.473 -0.302 8.537 1.00 90.81 94 VAL A N 1
ATOM 686 C CA . VAL A 1 94 ? -0.883 -0.868 8.543 1.00 90.81 94 VAL A CA 1
ATOM 687 C C . VAL A 1 94 ? -0.830 -2.345 8.172 1.00 90.81 94 VAL A C 1
ATOM 689 O O . VAL A 1 94 ? -0.281 -2.720 7.137 1.00 90.81 94 VAL A O 1
ATOM 692 N N . PHE A 1 95 ? -1.413 -3.200 9.014 1.00 89.94 95 PHE A N 1
ATOM 693 C CA . PHE A 1 95 ? -1.564 -4.625 8.721 1.00 89.94 95 PHE A CA 1
ATOM 694 C C . PHE A 1 95 ? -2.916 -4.904 8.067 1.00 89.94 95 PHE A C 1
ATOM 696 O O . PHE A 1 95 ? -3.961 -4.552 8.615 1.00 89.94 95 PHE A O 1
ATOM 703 N N . ILE A 1 96 ? -2.893 -5.599 6.934 1.00 88.94 96 ILE A N 1
ATOM 704 C CA . ILE A 1 96 ? -4.086 -5.988 6.185 1.00 88.94 96 ILE A CA 1
ATOM 705 C C . ILE A 1 96 ? -4.097 -7.496 6.023 1.00 88.94 96 ILE A C 1
ATOM 707 O O . ILE A 1 96 ? -3.124 -8.099 5.571 1.00 88.94 96 ILE A O 1
ATOM 711 N N . LYS A 1 97 ? -5.226 -8.110 6.372 1.00 89.50 97 LYS A N 1
ATOM 712 C CA . LYS A 1 97 ? -5.467 -9.518 6.077 1.00 89.50 97 LYS A CA 1
ATOM 713 C C . LYS A 1 97 ? -5.842 -9.659 4.605 1.00 89.50 97 LYS A C 1
ATOM 715 O O . LYS A 1 97 ? -6.792 -9.024 4.156 1.00 89.50 97 LYS A O 1
ATOM 720 N N . VAL A 1 98 ? -5.119 -10.504 3.882 1.00 86.75 98 VAL A N 1
ATOM 721 C CA . VAL A 1 98 ? -5.397 -10.804 2.478 1.00 86.75 98 VAL A CA 1
ATOM 722 C C . VAL A 1 98 ? -6.464 -11.904 2.430 1.00 86.75 98 VAL A C 1
ATOM 724 O O . VAL A 1 98 ? -6.263 -12.956 3.046 1.00 86.75 98 VAL A O 1
ATOM 727 N N . PRO A 1 99 ? -7.605 -11.683 1.755 1.00 83.44 99 PRO A N 1
ATOM 728 C CA . PRO A 1 99 ? -8.600 -12.731 1.546 1.00 83.44 99 PRO A CA 1
ATOM 729 C C . PRO A 1 99 ? -8.011 -13.899 0.740 1.00 83.44 99 PRO A C 1
ATOM 731 O O . PRO A 1 99 ? -7.161 -13.693 -0.130 1.00 83.44 99 PRO A O 1
ATOM 734 N N . GLU A 1 100 ? -8.441 -15.130 1.020 1.00 80.00 100 GLU A N 1
ATOM 735 C CA . GLU A 1 100 ? -7.883 -16.331 0.373 1.00 80.00 100 GLU A CA 1
ATOM 736 C C . GLU A 1 100 ? -8.099 -16.328 -1.145 1.00 80.00 100 GLU A C 1
ATOM 738 O O . GLU A 1 100 ? -7.262 -16.832 -1.891 1.00 80.00 100 GLU A O 1
ATOM 743 N N . GLU A 1 101 ? -9.168 -15.682 -1.612 1.00 76.94 101 GLU A N 1
ATOM 744 C CA . GLU A 1 101 ? -9.521 -15.559 -3.026 1.00 76.94 101 GLU A CA 1
ATOM 745 C C . GLU A 1 101 ? -8.490 -14.748 -3.824 1.00 76.94 101 GLU A C 1
ATOM 747 O O . GLU A 1 101 ? -8.369 -14.915 -5.036 1.00 76.94 101 GLU A O 1
ATOM 752 N N . VAL A 1 102 ? -7.742 -13.872 -3.145 1.00 72.50 102 VAL A N 1
ATOM 753 C CA . VAL A 1 102 ? -6.711 -13.000 -3.730 1.00 72.50 102 VAL A CA 1
ATOM 754 C C . VAL A 1 102 ? -5.297 -13.422 -3.330 1.00 72.50 102 VAL A C 1
ATOM 756 O O . VAL A 1 102 ? -4.325 -12.960 -3.926 1.00 72.50 102 VAL A O 1
ATOM 759 N N . ALA A 1 103 ? -5.165 -14.351 -2.377 1.00 65.62 103 ALA A N 1
ATOM 760 C CA . ALA A 1 103 ? -3.885 -14.903 -1.934 1.00 65.62 103 ALA A CA 1
ATOM 761 C C . ALA A 1 103 ? -3.148 -15.703 -3.028 1.00 65.62 103 ALA A C 1
ATOM 763 O O . ALA A 1 103 ? -1.992 -16.076 -2.845 1.00 65.62 103 ALA A O 1
ATOM 764 N N . THR A 1 104 ? -3.786 -15.953 -4.176 1.00 64.88 104 THR A N 1
ATOM 765 C CA . THR A 1 104 ? -3.149 -16.535 -5.366 1.00 64.88 104 THR A CA 1
ATOM 766 C C . THR A 1 104 ? -2.307 -15.535 -6.164 1.00 64.88 104 THR A C 1
ATOM 768 O O . THR A 1 104 ? -1.579 -15.949 -7.066 1.00 64.88 104 THR A O 1
ATOM 771 N N . ILE A 1 105 ? -2.408 -14.229 -5.888 1.00 71.00 105 ILE A N 1
ATOM 772 C CA . ILE A 1 105 ? -1.552 -13.213 -6.511 1.00 71.00 105 ILE A CA 1
ATOM 773 C C . ILE A 1 105 ? -0.182 -13.234 -5.821 1.00 71.00 105 ILE A C 1
ATOM 775 O O . ILE A 1 105 ? -0.099 -13.202 -4.595 1.00 71.00 105 ILE A O 1
ATOM 779 N N . ASN A 1 106 ? 0.902 -13.253 -6.602 1.00 73.50 106 ASN A N 1
ATOM 780 C CA . ASN A 1 106 ? 2.249 -13.071 -6.059 1.00 73.50 106 ASN A CA 1
ATOM 781 C C . ASN A 1 106 ? 2.386 -11.639 -5.522 1.00 73.50 106 ASN A C 1
ATOM 783 O O . ASN A 1 106 ? 2.444 -10.678 -6.290 1.00 73.50 106 ASN A O 1
ATOM 787 N N . LEU A 1 107 ? 2.394 -11.510 -4.197 1.00 79.44 107 LEU A N 1
ATOM 788 C CA . LEU A 1 107 ? 2.656 -10.257 -3.497 1.00 79.44 107 LEU A CA 1
ATOM 789 C C . LEU A 1 107 ? 4.160 -10.139 -3.249 1.00 79.44 107 LEU A C 1
ATOM 791 O O . LEU A 1 107 ? 4.757 -11.003 -2.605 1.00 79.44 107 LEU A O 1
ATOM 795 N N . ASP A 1 108 ? 4.755 -9.058 -3.738 1.00 81.19 108 ASP A N 1
ATOM 796 C CA . ASP A 1 108 ? 6.183 -8.792 -3.643 1.00 81.19 108 ASP A CA 1
ATOM 797 C C . ASP A 1 108 ? 6.472 -7.730 -2.583 1.00 81.19 108 ASP A C 1
ATOM 799 O O . ASP A 1 108 ? 5.707 -6.787 -2.358 1.00 81.19 108 ASP A O 1
ATOM 803 N N . ARG A 1 109 ? 7.622 -7.874 -1.922 1.00 82.62 109 ARG A N 1
ATOM 804 C CA . ARG A 1 109 ? 8.136 -6.828 -1.036 1.00 82.62 109 ARG A CA 1
ATOM 805 C C 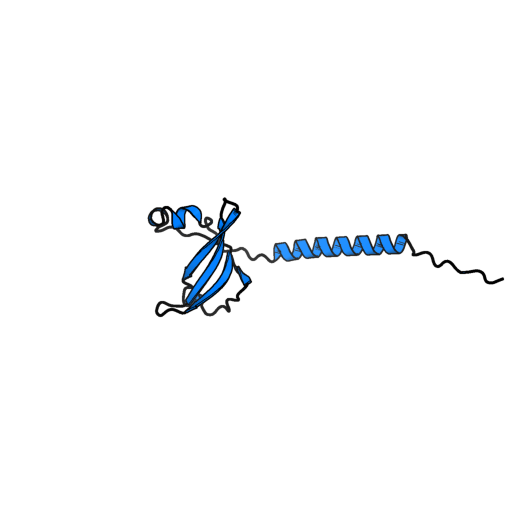. ARG A 1 109 ? 8.669 -5.671 -1.862 1.00 82.62 109 ARG A C 1
ATOM 807 O O . ARG A 1 109 ? 9.123 -5.841 -2.987 1.00 82.62 109 ARG A O 1
ATOM 814 N N . ASP A 1 110 ? 8.635 -4.498 -1.255 1.00 80.50 110 ASP A N 1
ATOM 815 C CA . ASP A 1 110 ? 9.084 -3.241 -1.830 1.00 80.50 110 ASP A CA 1
ATOM 816 C C . ASP A 1 110 ? 8.292 -2.739 -3.044 1.00 80.50 110 ASP A C 1
ATOM 818 O O . ASP A 1 110 ? 8.696 -1.769 -3.688 1.00 80.50 110 ASP A O 1
ATOM 822 N N . VAL A 1 111 ? 7.128 -3.335 -3.299 1.00 78.25 111 VAL A N 1
ATOM 823 C CA . VAL A 1 111 ? 6.189 -2.917 -4.338 1.00 78.25 111 VAL A CA 1
ATOM 824 C C . VAL A 1 111 ? 5.028 -2.144 -3.707 1.00 78.25 111 VAL A C 1
ATOM 826 O O . VAL A 1 111 ? 4.550 -2.479 -2.618 1.00 78.25 111 VAL A O 1
ATOM 829 N N . THR A 1 112 ? 4.605 -1.072 -4.381 1.00 76.88 112 THR A N 1
ATOM 830 C CA . THR A 1 112 ? 3.420 -0.288 -4.012 1.00 76.88 112 THR A CA 1
ATOM 831 C C . THR A 1 112 ? 2.179 -0.913 -4.633 1.00 76.88 112 THR A C 1
ATOM 833 O O . THR A 1 112 ? 2.135 -1.115 -5.846 1.00 76.88 112 THR A O 1
ATOM 836 N N . TYR A 1 113 ? 1.174 -1.177 -3.804 1.00 74.12 113 TYR A N 1
ATOM 837 C CA . TYR A 1 113 ? -0.137 -1.674 -4.219 1.00 74.12 113 TYR A CA 1
ATOM 838 C C . TYR A 1 113 ? -1.210 -0.633 -3.879 1.00 74.12 113 TYR A C 1
ATOM 840 O O . TYR A 1 113 ? -1.021 0.145 -2.941 1.00 74.12 113 TYR A O 1
ATOM 848 N N . ALA A 1 114 ? -2.296 -0.614 -4.658 1.00 67.38 114 ALA A N 1
ATOM 849 C CA . ALA A 1 114 ? -3.447 0.282 -4.530 1.00 67.38 114 ALA A CA 1
ATOM 850 C C . ALA A 1 114 ? -4.756 -0.515 -4.559 1.00 67.38 114 ALA A C 1
ATOM 852 O O . ALA A 1 114 ? -4.759 -1.587 -5.211 1.00 67.38 114 ALA A O 1
#

Radius of gyration: 24.68 Å; Cα contacts (8 Å, |Δi|>4): 119; chains: 1; bounding box: 72×43×59 Å

Foldseek 3Di:
DDDDPPPPDDVVVVVVVVVVVVVCVVVVVVVVVVPPPPADDFAADQPVCVVVPVPVVPPGDHDFKFFFADWDQDPVGIKTWGQGAHPVRHTDTDIDHDDPVCVPDDDDHRDIDD

Sequence (114 aa):
MGRRASSGLNATALIGIAAVVLVLIAAGTLLLKKGKTE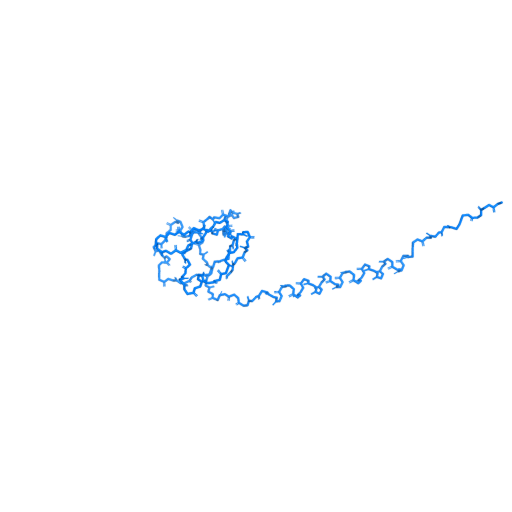GFTGQPLPVEETFNNATAMRRNEYTVEGKIFRIESRDSGVGVCLMVGSKEGEEEAVFIKVPEEVATINLDRDVTYA

pLDDT: mean 79.87, std 11.67, range [47.44, 93.0]

Mean predicted aligned error: 13.34 Å

Nearest PDB structures (foldseek):
  8jvv-assembly6_I  TM=6.512E-01  e=1.620E-01  synthetic construct
  8zx1-assembly1_D  TM=5.083E-01  e=2.655E-01  Escherichia coli
  8jvv-assembly1_A  TM=5.080E-01  e=4.091E-01  synthetic construct
  8jvt-assembly3_F-3  TM=5.203E-01  e=4.352E-01  synthetic construct
  8y5f-assembly1_D  TM=4.318E-01  e=6.304E-01  Escherichia coli